Protein AF-A0A3D3WX28-F1 (afdb_monomer)

Structure (mmCIF, N/CA/C/O backbone):
data_AF-A0A3D3WX28-F1
#
_entry.id   AF-A0A3D3WX28-F1
#
loop_
_atom_site.group_PDB
_atom_site.id
_atom_site.type_symbol
_atom_site.label_atom_id
_atom_site.label_alt_id
_atom_site.label_comp_id
_atom_site.label_asym_id
_atom_site.label_entity_id
_atom_site.label_seq_id
_atom_site.pdbx_PDB_ins_code
_atom_site.Cartn_x
_atom_site.Cartn_y
_atom_site.Cartn_z
_atom_site.occupancy
_atom_site.B_iso_or_equiv
_atom_site.auth_seq_id
_atom_site.auth_comp_id
_atom_site.auth_asym_id
_atom_site.auth_atom_id
_atom_site.pdbx_PDB_model_num
ATOM 1 N N . MET A 1 1 ? -0.825 28.587 -7.730 1.00 43.47 1 MET A N 1
ATOM 2 C CA . MET A 1 1 ? -0.401 27.349 -7.041 1.00 43.47 1 MET A CA 1
ATOM 3 C C . MET A 1 1 ? -0.791 26.171 -7.926 1.00 43.47 1 MET A C 1
ATOM 5 O O . MET A 1 1 ? -1.949 25.782 -7.931 1.00 43.47 1 MET A O 1
ATOM 9 N N . THR A 1 2 ? 0.113 25.688 -8.779 1.00 40.94 2 THR A N 1
ATOM 10 C CA . THR A 1 2 ? -0.158 24.574 -9.702 1.00 40.94 2 THR A CA 1
ATOM 11 C C . THR A 1 2 ? 0.078 23.252 -8.971 1.00 40.94 2 THR A C 1
ATOM 13 O O . THR A 1 2 ? 1.202 22.932 -8.599 1.00 40.94 2 THR A O 1
ATOM 16 N N . THR A 1 3 ? -0.985 22.484 -8.718 1.00 52.50 3 THR A N 1
ATOM 17 C CA . THR A 1 3 ? -0.854 21.099 -8.240 1.00 52.50 3 THR A CA 1
ATOM 18 C C . THR A 1 3 ? -0.289 20.272 -9.395 1.00 52.50 3 THR A C 1
ATOM 20 O O . THR A 1 3 ? -0.976 20.007 -10.379 1.00 52.50 3 THR A O 1
ATOM 23 N N . ASN A 1 4 ? 0.997 19.929 -9.318 1.00 50.03 4 ASN A N 1
ATOM 24 C CA 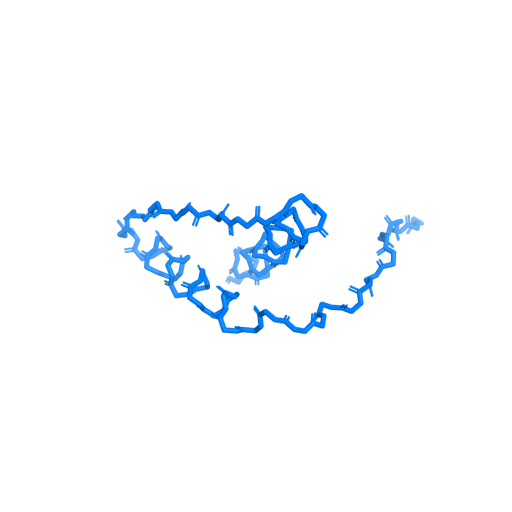. ASN A 1 4 ? 1.664 19.031 -10.256 1.00 50.03 4 ASN A CA 1
ATOM 25 C C . ASN A 1 4 ? 1.225 17.591 -9.949 1.00 50.03 4 ASN A C 1
ATOM 27 O O . ASN A 1 4 ? 1.948 16.832 -9.306 1.00 50.03 4 ASN A O 1
ATOM 31 N N . ARG A 1 5 ? -0.013 17.244 -10.319 1.00 60.78 5 ARG A N 1
ATOM 32 C CA . ARG A 1 5 ? -0.498 15.865 -10.248 1.00 60.78 5 ARG A CA 1
ATOM 33 C C . ARG A 1 5 ? 0.016 15.141 -11.496 1.00 60.78 5 ARG A C 1
ATOM 35 O O . ARG A 1 5 ? -0.339 15.570 -12.595 1.00 60.78 5 ARG A O 1
ATOM 42 N N . PRO A 1 6 ? 0.853 14.097 -11.362 1.00 54.84 6 PRO A N 1
ATOM 43 C CA . PRO A 1 6 ? 1.339 13.354 -12.518 1.00 54.84 6 PRO A CA 1
ATOM 44 C C . PRO A 1 6 ? 0.153 12.818 -13.338 1.00 54.84 6 PRO A C 1
ATOM 46 O O . PRO A 1 6 ? -0.910 12.555 -12.763 1.00 54.84 6 PRO A O 1
ATOM 49 N N . PRO A 1 7 ? 0.304 12.674 -14.668 1.00 58.62 7 PRO A N 1
ATOM 50 C CA . PRO A 1 7 ? -0.766 12.186 -15.525 1.00 58.62 7 PRO A CA 1
ATOM 51 C C . PRO A 1 7 ? -1.256 10.825 -15.020 1.00 58.62 7 PRO A C 1
ATOM 53 O O . PRO A 1 7 ? -0.469 9.903 -14.795 1.00 58.62 7 PRO A O 1
ATOM 56 N N . ILE A 1 8 ? -2.568 10.710 -14.813 1.00 63.00 8 ILE A N 1
ATOM 57 C CA . ILE A 1 8 ? -3.228 9.444 -14.498 1.00 63.00 8 ILE A CA 1
ATOM 58 C C . ILE A 1 8 ? -3.197 8.571 -15.751 1.00 63.00 8 ILE A C 1
ATOM 60 O O . ILE A 1 8 ? -4.107 8.609 -16.569 1.00 63.00 8 ILE A O 1
ATOM 64 N N . THR A 1 9 ? -2.123 7.801 -15.935 1.00 68.44 9 THR A N 1
ATOM 65 C CA . THR A 1 9 ? -2.161 6.659 -16.854 1.00 68.44 9 THR A CA 1
ATOM 66 C C . THR A 1 9 ? -3.329 5.780 -16.426 1.00 68.44 9 THR A C 1
ATOM 68 O O . THR A 1 9 ? -3.384 5.373 -15.266 1.00 68.44 9 THR A O 1
ATOM 71 N N . GLU A 1 10 ? -4.282 5.551 -17.322 1.00 67.56 10 GLU A N 1
ATOM 72 C CA . GLU A 1 10 ? -5.487 4.786 -17.022 1.00 67.56 10 GLU A CA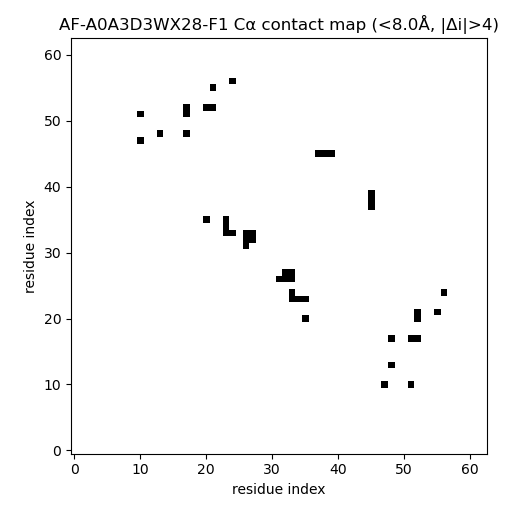 1
ATOM 73 C C . GLU A 1 10 ? -5.101 3.374 -16.555 1.00 67.56 10 GLU A C 1
ATOM 75 O O . GLU A 1 10 ? -4.268 2.702 -17.173 1.00 67.56 10 GLU A O 1
ATOM 80 N N . PHE A 1 11 ? -5.645 2.940 -15.417 1.00 75.12 11 PHE A N 1
ATOM 81 C CA . PHE A 1 11 ? -5.368 1.614 -14.875 1.00 75.12 11 PHE A CA 1
ATOM 82 C C . PHE A 1 11 ? -6.216 0.580 -15.617 1.00 75.12 11 PHE A C 1
ATOM 84 O O . PHE A 1 11 ? -7.376 0.336 -15.284 1.00 75.12 11 PHE A O 1
ATOM 91 N N . ILE A 1 12 ? -5.639 0.021 -16.680 1.00 76.44 12 ILE A N 1
ATOM 92 C CA . ILE A 1 12 ? -6.308 -0.925 -17.574 1.00 76.44 12 ILE A CA 1
ATOM 93 C C . ILE A 1 12 ? -5.950 -2.359 -17.177 1.00 76.44 12 ILE A C 1
ATOM 95 O O . ILE A 1 12 ? -4.782 -2.705 -16.995 1.00 76.44 12 ILE A O 1
ATOM 99 N N . GLY A 1 13 ? -6.973 -3.212 -17.094 1.00 79.56 13 GLY A N 1
ATOM 100 C CA . GLY A 1 13 ? -6.837 -4.568 -16.566 1.00 79.56 13 GLY A CA 1
ATOM 101 C C . GLY A 1 13 ? -6.681 -4.576 -15.043 1.00 79.56 13 GLY A C 1
ATOM 102 O O . GLY A 1 13 ? -6.607 -3.535 -14.401 1.00 79.56 13 GLY A O 1
ATOM 103 N N . ARG A 1 14 ? -6.666 -5.768 -14.441 1.00 84.25 14 ARG A N 1
ATOM 104 C CA . ARG A 1 14 ? -6.452 -5.964 -12.993 1.00 84.25 14 ARG A CA 1
ATOM 105 C C . ARG A 1 14 ? -7.537 -5.404 -12.052 1.00 84.25 14 ARG A C 1
ATOM 107 O O . ARG A 1 14 ? -7.301 -5.205 -10.861 1.00 84.25 14 ARG A O 1
ATOM 114 N N . GLN A 1 15 ? -8.742 -5.172 -12.578 1.00 86.50 15 GLN A N 1
ATOM 115 C CA . GLN A 1 15 ? -9.918 -4.736 -11.806 1.00 86.50 15 GLN A CA 1
ATOM 116 C C . GLN A 1 15 ? -10.281 -5.739 -10.702 1.00 86.50 15 GLN A C 1
ATOM 118 O O . GLN A 1 15 ? -10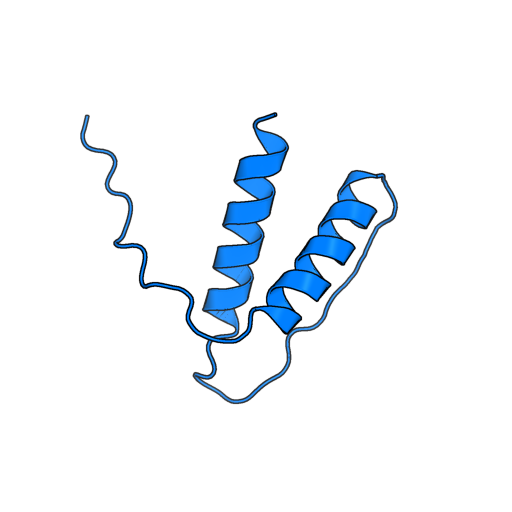.673 -5.347 -9.606 1.00 86.50 15 GLN A O 1
ATOM 123 N N . GLN A 1 16 ? -10.113 -7.036 -10.972 1.00 89.12 16 GLN A N 1
ATOM 124 C CA . GLN A 1 16 ? -10.420 -8.087 -10.009 1.00 89.12 16 GLN A CA 1
ATOM 125 C C . GLN A 1 16 ? -9.429 -8.081 -8.841 1.00 89.12 16 GLN A C 1
ATOM 127 O O . GLN A 1 16 ? -9.838 -8.115 -7.684 1.00 89.12 16 GLN A O 1
ATOM 132 N N . GLU A 1 17 ? -8.134 -7.961 -9.121 1.00 93.31 17 GLU A N 1
ATOM 133 C CA . GLU A 1 17 ? -7.093 -7.859 -8.101 1.00 93.31 17 GLU A CA 1
ATOM 134 C C . GLU A 1 17 ? -7.260 -6.590 -7.263 1.00 93.31 17 GLU A C 1
ATOM 136 O O . GLU A 1 17 ? -7.167 -6.646 -6.036 1.00 93.31 17 GLU A O 1
ATOM 141 N N . LEU A 1 18 ? -7.566 -5.456 -7.902 1.00 92.75 18 LEU A N 1
ATOM 142 C CA . LEU A 1 18 ? -7.831 -4.212 -7.185 1.00 92.75 18 LEU A CA 1
ATOM 143 C C . LEU A 1 18 ? -9.087 -4.334 -6.312 1.00 92.75 18 LEU A C 1
ATOM 145 O O . LEU A 1 18 ? -9.080 -3.857 -5.180 1.00 92.75 18 LEU A O 1
ATOM 149 N N . SER A 1 19 ? -10.133 -5.015 -6.788 1.00 92.75 19 SER A N 1
ATOM 150 C CA . SER A 1 19 ? -11.343 -5.289 -6.007 1.00 92.75 19 SER A CA 1
ATOM 151 C C . SER A 1 19 ? -11.037 -6.120 -4.757 1.00 92.75 19 SER A C 1
ATOM 153 O O . SER A 1 19 ? -11.433 -5.727 -3.661 1.00 92.75 19 SER A O 1
ATOM 155 N N . VAL A 1 20 ? -10.251 -7.195 -4.879 1.00 94.94 20 VAL A N 1
ATOM 156 C CA . VAL A 1 20 ? -9.832 -8.025 -3.733 1.00 94.94 20 VAL A CA 1
ATOM 157 C C . VAL A 1 20 ? -9.055 -7.203 -2.700 1.00 94.94 20 VAL A C 1
ATOM 159 O O . VAL A 1 20 ? -9.344 -7.267 -1.505 1.00 94.94 20 VAL A O 1
ATOM 162 N N . LEU A 1 21 ? -8.095 -6.391 -3.149 1.00 95.38 21 LEU A N 1
ATOM 163 C CA . LEU A 1 21 ? -7.324 -5.516 -2.262 1.00 95.38 21 LEU A CA 1
ATOM 164 C C . LEU A 1 21 ? -8.196 -4.437 -1.605 1.00 95.38 21 LEU A C 1
ATOM 166 O O . LEU A 1 21 ? -7.984 -4.094 -0.445 1.00 95.38 21 LEU A O 1
ATOM 170 N N . THR A 1 22 ? -9.193 -3.930 -2.328 1.00 94.81 22 THR A N 1
ATOM 171 C CA . THR A 1 22 ? -10.138 -2.925 -1.828 1.00 94.81 22 THR A CA 1
ATOM 172 C C . THR A 1 22 ? -11.033 -3.493 -0.726 1.00 94.81 22 THR A C 1
ATOM 174 O O . THR A 1 22 ? -11.245 -2.820 0.280 1.00 94.81 22 THR A O 1
ATOM 177 N N . VAL A 1 23 ? -11.489 -4.744 -0.858 1.00 95.31 23 VAL A N 1
ATOM 178 C CA . VAL A 1 23 ? -12.232 -5.445 0.204 1.00 95.31 23 VAL A CA 1
ATOM 179 C C . VAL A 1 23 ? -11.357 -5.640 1.444 1.00 95.31 23 VAL A C 1
ATOM 181 O O . VAL A 1 23 ? -11.785 -5.352 2.557 1.00 95.31 23 VAL A O 1
ATOM 184 N N . ALA A 1 24 ? -10.100 -6.057 1.268 1.00 95.62 24 ALA A N 1
ATOM 185 C CA . ALA A 1 24 ? -9.174 -6.205 2.391 1.00 95.62 24 ALA A CA 1
ATOM 186 C C . ALA A 1 24 ? -8.887 -4.862 3.095 1.00 95.62 24 ALA A C 1
ATOM 188 O O . ALA A 1 24 ? -8.718 -4.820 4.313 1.00 95.62 24 ALA A O 1
ATOM 189 N N . LEU A 1 25 ? -8.851 -3.762 2.338 1.00 94.50 25 LEU A N 1
ATOM 190 C CA . LEU A 1 25 ? -8.756 -2.410 2.882 1.00 94.50 25 LEU A CA 1
ATOM 191 C C . LEU A 1 25 ? -10.012 -2.029 3.680 1.00 94.50 25 LEU A C 1
ATOM 193 O O . LEU A 1 25 ? -9.877 -1.466 4.762 1.00 94.50 25 LEU A O 1
ATOM 197 N N . ASP A 1 26 ? -11.210 -2.348 3.185 1.00 94.25 26 ASP A N 1
ATOM 198 C CA . ASP A 1 26 ? -12.468 -2.095 3.903 1.00 94.25 26 ASP A CA 1
ATOM 199 C C . ASP A 1 26 ? -12.528 -2.842 5.242 1.00 94.25 26 ASP A C 1
ATOM 201 O O . ASP A 1 26 ? -12.929 -2.267 6.256 1.00 94.25 26 ASP A O 1
ATOM 205 N N . ASP A 1 27 ? -12.073 -4.094 5.278 1.00 94.69 27 ASP A N 1
ATOM 206 C CA . ASP A 1 27 ? -11.949 -4.863 6.520 1.00 94.69 27 ASP A CA 1
ATOM 207 C C . ASP A 1 27 ? -10.950 -4.213 7.492 1.00 94.69 27 ASP A C 1
ATOM 209 O O . ASP A 1 27 ? -11.231 -4.059 8.685 1.00 94.69 27 ASP A O 1
ATOM 213 N N . ALA A 1 28 ? -9.792 -3.782 6.977 1.00 94.62 28 ALA A N 1
ATOM 214 C CA . ALA A 1 28 ? -8.7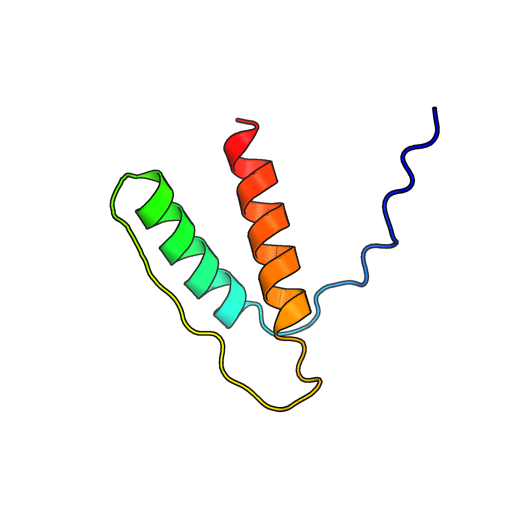62 -3.121 7.774 1.00 94.62 28 ALA A CA 1
ATOM 215 C C . ALA A 1 28 ? -9.254 -1.794 8.370 1.00 94.62 28 ALA A C 1
ATOM 217 O O . ALA A 1 28 ? -8.978 -1.507 9.536 1.00 94.62 28 ALA A O 1
ATOM 218 N N . MET A 1 29 ? -10.031 -1.014 7.612 1.00 91.44 29 MET A N 1
ATOM 219 C CA 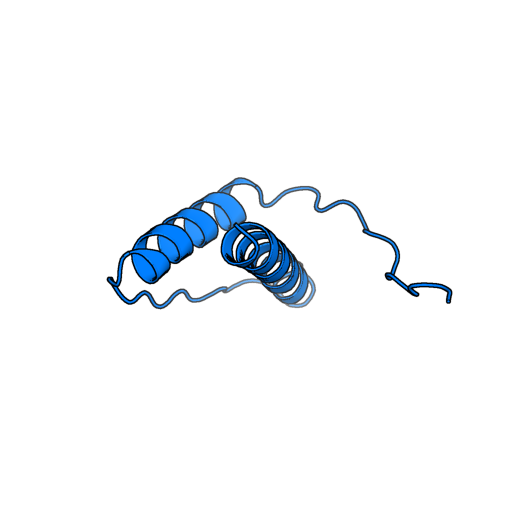. MET A 1 29 ? -10.655 0.224 8.093 1.00 91.44 29 MET A CA 1
ATOM 220 C C . MET A 1 29 ? -11.707 -0.028 9.183 1.00 91.44 29 MET A C 1
ATOM 222 O O . MET A 1 29 ? -11.901 0.822 10.047 1.00 91.44 29 MET A O 1
ATOM 226 N N . GLN A 1 30 ? -12.338 -1.205 9.199 1.00 94.12 30 GLN A N 1
ATOM 227 C CA . GLN A 1 30 ? -13.260 -1.638 10.258 1.00 94.12 30 GLN A CA 1
ATOM 228 C C . GLN A 1 30 ? -12.542 -2.208 11.498 1.00 94.12 30 GLN A C 1
ATOM 230 O O . GLN A 1 30 ? -13.181 -2.760 12.392 1.00 94.12 30 GLN A O 1
ATOM 235 N N . GLY A 1 31 ? -11.212 -2.090 11.569 1.00 95.00 31 GLY A N 1
ATOM 236 C CA . GLY A 1 31 ? -10.405 -2.579 12.687 1.00 95.00 31 GLY A CA 1
ATOM 237 C C . GLY A 1 31 ? -10.007 -4.052 12.576 1.00 95.00 31 GLY A C 1
ATOM 238 O O . GLY A 1 31 ? -9.351 -4.574 13.477 1.00 95.00 31 GLY A O 1
ATOM 239 N N . GLN A 1 32 ? -10.345 -4.731 11.476 1.00 95.56 32 GLN A N 1
ATOM 240 C CA . GLN A 1 32 ? -9.888 -6.093 11.216 1.00 95.56 32 GLN A CA 1
ATOM 241 C C . GLN A 1 32 ? -8.632 -6.066 10.346 1.00 95.56 32 GLN A C 1
ATOM 243 O O . GLN A 1 32 ? -8.718 -6.091 9.122 1.00 95.56 32 GLN A O 1
ATOM 248 N N . GLY A 1 33 ? -7.452 -6.036 10.971 1.00 92.50 33 GLY A N 1
ATOM 249 C CA . GLY A 1 33 ? -6.173 -6.017 10.254 1.00 92.50 33 GLY A CA 1
ATOM 250 C C . GLY A 1 33 ? -6.076 -7.091 9.158 1.00 92.50 33 GLY A C 1
ATOM 251 O O . GLY A 1 33 ? -6.493 -8.240 9.341 1.00 92.50 33 GLY A O 1
ATOM 252 N N . ARG A 1 34 ? -5.519 -6.711 8.005 1.00 94.88 34 ARG A N 1
ATOM 253 C CA . ARG A 1 34 ? -5.301 -7.589 6.847 1.00 94.88 34 ARG A CA 1
ATOM 254 C C . ARG A 1 34 ? -3.873 -7.438 6.331 1.00 94.88 34 ARG A C 1
ATOM 256 O O . ARG A 1 34 ? -3.288 -6.361 6.402 1.00 94.88 34 ARG A O 1
ATOM 263 N N . VAL A 1 35 ? -3.339 -8.520 5.771 1.00 93.19 35 VAL A N 1
ATOM 264 C CA . VAL A 1 35 ? -2.066 -8.542 5.038 1.00 93.19 35 VAL A CA 1
ATOM 265 C C . VAL A 1 35 ? -2.329 -9.174 3.677 1.00 93.19 35 VAL A C 1
ATOM 267 O O . VAL A 1 35 ? -2.927 -10.245 3.603 1.00 93.19 35 VAL A O 1
ATOM 270 N N . ALA A 1 36 ? -1.887 -8.517 2.607 1.00 92.38 36 ALA A N 1
ATOM 271 C CA . ALA A 1 36 ? -2.006 -9.013 1.241 1.00 92.38 36 ALA A CA 1
ATOM 272 C C . ALA A 1 36 ? -0.630 -9.046 0.566 1.00 92.38 36 ALA A C 1
ATOM 274 O O . ALA A 1 36 ? 0.189 -8.149 0.766 1.00 92.38 36 ALA A O 1
ATOM 275 N N . MET A 1 37 ? -0.388 -10.070 -0.253 1.00 92.50 37 MET A N 1
ATOM 276 C CA . MET A 1 37 ? 0.840 -10.223 -1.032 1.00 92.50 37 MET A CA 1
ATOM 277 C C . MET A 1 37 ? 0.526 -10.086 -2.520 1.00 92.50 37 MET A C 1
ATOM 279 O O . MET A 1 37 ? -0.338 -10.782 -3.046 1.00 92.50 37 MET A O 1
ATOM 283 N N . ILE A 1 38 ? 1.256 -9.205 -3.204 1.00 91.31 38 ILE A N 1
ATOM 284 C CA . ILE A 1 38 ? 1.119 -8.989 -4.646 1.00 91.31 38 ILE A CA 1
ATOM 285 C C . ILE A 1 38 ? 2.294 -9.680 -5.339 1.00 91.31 38 ILE A C 1
ATOM 287 O O . ILE A 1 38 ? 3.417 -9.173 -5.335 1.00 91.31 38 ILE A O 1
ATOM 291 N N . ALA A 1 39 ? 2.030 -10.840 -5.934 1.00 90.00 39 ALA A N 1
ATOM 292 C CA . ALA A 1 39 ? 3.001 -11.599 -6.716 1.00 90.00 39 ALA A CA 1
ATOM 293 C C . ALA A 1 39 ? 2.735 -11.445 -8.222 1.00 90.00 39 ALA A C 1
ATOM 295 O O . ALA A 1 39 ? 1.607 -11.204 -8.644 1.00 90.00 39 ALA A O 1
ATOM 296 N N . GLY A 1 40 ? 3.785 -11.563 -9.034 1.00 88.94 40 GLY A N 1
ATOM 297 C CA . GLY A 1 40 ? 3.686 -11.491 -10.491 1.00 88.94 40 GLY A CA 1
ATOM 298 C C . GLY A 1 40 ? 5.022 -11.170 -11.151 1.00 88.94 40 GLY A C 1
ATOM 299 O O . GLY A 1 40 ? 6.000 -10.821 -10.480 1.00 88.94 40 GLY A O 1
ATOM 300 N N . GLU A 1 41 ? 5.055 -11.239 -12.471 1.00 90.56 41 GLU A N 1
ATOM 301 C CA . GLU A 1 41 ? 6.243 -11.077 -13.302 1.00 90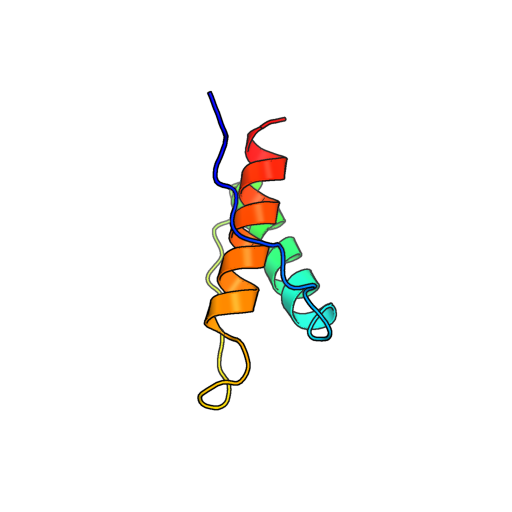.56 41 GLU A CA 1
ATOM 302 C C . GLU A 1 41 ? 6.860 -9.669 -13.165 1.00 90.56 41 GLU A C 1
ATOM 304 O O . GLU A 1 41 ? 6.168 -8.688 -12.843 1.00 90.56 41 GLU A O 1
ATOM 309 N N . PRO A 1 42 ? 8.180 -9.512 -13.365 1.00 90.25 42 PRO A N 1
ATOM 310 C CA . PRO A 1 42 ? 8.794 -8.193 -13.492 1.00 90.25 42 PRO A CA 1
ATOM 311 C C . PRO A 1 42 ? 8.067 -7.350 -14.554 1.00 90.25 42 PRO A C 1
ATOM 313 O O . PRO A 1 42 ? 7.761 -7.836 -15.635 1.00 90.25 42 PRO A O 1
ATOM 316 N N . GLY A 1 43 ? 7.749 -6.093 -14.235 1.00 86.44 43 GLY A N 1
ATOM 317 C CA . GLY A 1 43 ? 7.062 -5.188 -15.168 1.00 86.44 43 GLY A CA 1
ATOM 318 C C . GLY A 1 43 ? 5.538 -5.346 -15.279 1.00 86.44 43 GLY A C 1
ATOM 319 O O . GLY A 1 43 ? 4.906 -4.487 -15.881 1.00 86.44 43 GLY A O 1
ATOM 320 N N . ILE A 1 44 ? 4.909 -6.340 -14.636 1.00 85.62 44 ILE A N 1
ATOM 321 C CA . ILE A 1 44 ? 3.454 -6.598 -14.755 1.00 85.62 44 ILE A CA 1
ATOM 322 C C . ILE A 1 44 ? 2.540 -5.544 -14.087 1.00 85.62 44 ILE A C 1
ATOM 324 O O . ILE A 1 44 ? 1.323 -5.699 -14.041 1.00 85.62 44 ILE A O 1
ATOM 328 N N . GLY A 1 45 ? 3.113 -4.478 -13.521 1.00 88.25 45 GLY A N 1
ATOM 329 C CA . GLY A 1 45 ? 2.342 -3.403 -12.887 1.00 88.25 45 GLY A CA 1
ATOM 330 C C . GLY A 1 45 ? 2.057 -3.583 -11.391 1.00 88.25 45 GLY A C 1
ATOM 331 O O . GLY A 1 45 ? 1.160 -2.925 -10.873 1.00 88.25 45 GLY A O 1
ATOM 332 N N . LYS A 1 46 ? 2.838 -4.399 -10.662 1.00 92.56 46 LYS A N 1
ATOM 333 C CA . LYS A 1 46 ? 2.710 -4.562 -9.193 1.00 92.56 46 LYS A CA 1
ATOM 334 C C . LYS A 1 46 ? 2.740 -3.228 -8.438 1.00 92.56 46 LYS A C 1
ATOM 336 O O . LYS A 1 46 ? 1.885 -2.984 -7.602 1.00 92.56 46 LYS A O 1
ATOM 341 N N . THR A 1 47 ? 3.678 -2.341 -8.773 1.00 90.81 47 THR A N 1
ATOM 342 C CA . THR A 1 47 ? 3.750 -0.999 -8.168 1.00 90.81 47 THR A CA 1
ATOM 343 C C . THR A 1 47 ? 2.534 -0.152 -8.528 1.00 90.81 47 THR A C 1
ATOM 345 O O . THR A 1 47 ? 2.043 0.600 -7.691 1.00 90.81 47 THR A O 1
ATOM 348 N N . ARG A 1 48 ? 2.017 -0.293 -9.756 1.00 90.25 48 ARG A N 1
ATOM 349 C CA . ARG A 1 48 ? 0.864 0.485 -10.206 1.00 90.25 48 ARG A CA 1
ATOM 350 C C . ARG A 1 48 ? -0.390 0.117 -9.420 1.00 90.25 48 ARG A C 1
ATOM 352 O O . ARG A 1 48 ? -1.049 1.014 -8.916 1.00 90.25 48 ARG A O 1
ATOM 359 N N . ILE A 1 49 ? -0.671 -1.171 -9.222 1.00 91.75 49 ILE A N 1
ATOM 360 C CA . ILE A 1 49 ? -1.839 -1.589 -8.430 1.00 91.75 49 ILE A CA 1
ATOM 361 C C . ILE A 1 49 ? -1.743 -1.133 -6.961 1.00 91.75 49 ILE A C 1
ATOM 363 O O . ILE A 1 49 ? -2.755 -0.774 -6.365 1.00 91.75 49 ILE A O 1
ATOM 367 N N . THR A 1 50 ? -0.537 -1.058 -6.380 1.00 92.19 50 THR A N 1
ATOM 368 C CA . THR A 1 50 ? -0.354 -0.514 -5.019 1.00 92.19 50 THR A CA 1
ATOM 369 C C . THR A 1 50 ? -0.622 0.994 -4.960 1.00 92.19 50 THR A C 1
ATOM 371 O O . THR A 1 50 ? -1.194 1.484 -3.985 1.00 92.19 50 THR A O 1
ATOM 374 N N . GLN A 1 51 ? -0.239 1.738 -6.003 1.00 92.00 51 GLN A N 1
ATOM 375 C CA . GLN A 1 51 ? -0.547 3.167 -6.130 1.00 92.00 51 GLN A CA 1
ATOM 376 C C . GLN A 1 51 ? -2.054 3.412 -6.273 1.00 92.00 51 GLN A C 1
ATOM 378 O O . GLN A 1 51 ? -2.579 4.295 -5.598 1.00 92.00 51 GLN A O 1
ATOM 383 N N . GLU A 1 52 ? -2.757 2.606 -7.075 1.00 92.50 52 GLU A N 1
ATOM 384 C CA . GLU A 1 52 ? -4.218 2.706 -7.204 1.00 92.50 52 GLU A CA 1
ATOM 385 C C . GLU A 1 52 ? -4.924 2.414 -5.873 1.00 92.50 52 GLU A C 1
ATOM 387 O O . GLU A 1 52 ? -5.777 3.188 -5.444 1.00 92.50 52 GLU A O 1
ATOM 392 N N . LEU A 1 53 ? -4.514 1.361 -5.152 1.00 93.12 53 LEU A N 1
ATOM 393 C CA . LEU A 1 53 ? -5.051 1.061 -3.819 1.00 93.12 53 LEU A CA 1
ATOM 394 C C . LEU A 1 53 ? -4.815 2.217 -2.832 1.00 93.12 53 LEU A C 1
ATOM 396 O O . LEU A 1 53 ? -5.691 2.546 -2.033 1.00 93.12 53 LEU A O 1
ATOM 400 N N . THR A 1 54 ? -3.651 2.867 -2.909 1.00 92.75 54 THR A N 1
ATOM 401 C CA . THR A 1 54 ? -3.332 4.046 -2.088 1.00 92.75 54 THR A CA 1
ATOM 402 C C . THR A 1 54 ? -4.257 5.217 -2.419 1.00 92.75 54 THR A C 1
ATOM 404 O O . THR A 1 54 ? -4.751 5.878 -1.507 1.00 92.75 54 THR A O 1
ATOM 407 N N . ALA A 1 55 ? -4.543 5.459 -3.701 1.00 91.00 55 ALA A N 1
ATOM 408 C CA . ALA A 1 55 ? -5.483 6.496 -4.119 1.00 91.00 55 ALA A CA 1
ATOM 409 C C . ALA A 1 55 ? -6.911 6.210 -3.614 1.00 91.00 55 ALA A C 1
ATOM 411 O O . ALA A 1 55 ? -7.576 7.118 -3.110 1.00 91.00 55 ALA A O 1
ATOM 412 N N . VAL A 1 56 ? -7.358 4.947 -3.664 1.00 91.00 56 VAL A N 1
ATOM 413 C CA . VAL A 1 56 ? -8.641 4.513 -3.079 1.00 91.00 56 VAL A CA 1
ATOM 414 C C . VAL A 1 56 ? -8.670 4.769 -1.570 1.00 91.00 56 VAL A C 1
ATOM 416 O O . VAL A 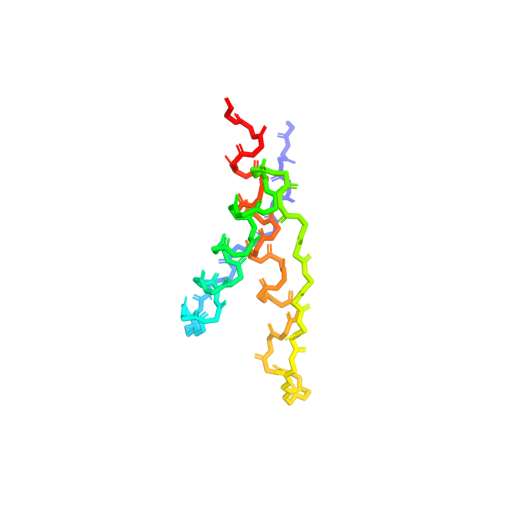1 56 ? -9.631 5.354 -1.069 1.00 91.00 56 VAL A O 1
ATOM 419 N N . ALA A 1 57 ? -7.612 4.395 -0.845 1.00 92.38 57 ALA A N 1
ATOM 420 C CA . ALA A 1 57 ? -7.509 4.623 0.596 1.00 92.38 57 ALA A CA 1
ATOM 421 C C . ALA A 1 57 ? -7.562 6.117 0.954 1.00 92.38 57 ALA A C 1
ATOM 423 O O . ALA A 1 57 ? -8.304 6.509 1.852 1.00 92.38 57 ALA A O 1
ATOM 424 N N . GLN A 1 58 ? -6.840 6.966 0.217 1.00 91.56 58 GLN A N 1
ATOM 425 C CA . GLN A 1 58 ? -6.862 8.419 0.411 1.00 91.56 58 GLN A CA 1
ATOM 426 C C . GLN A 1 58 ? -8.252 9.017 0.157 1.00 91.56 58 GLN A C 1
ATOM 428 O O . GLN A 1 58 ? -8.713 9.848 0.937 1.00 91.56 58 GLN A O 1
ATOM 433 N N . GLY A 1 59 ? -8.950 8.567 -0.891 1.00 88.62 59 GLY A N 1
ATOM 434 C CA . GLY A 1 59 ? -10.319 9.005 -1.179 1.00 88.62 59 GLY A CA 1
ATOM 435 C C . GLY A 1 59 ? -11.337 8.594 -0.109 1.00 88.62 59 GLY A C 1
ATOM 436 O O . GLY A 1 59 ? -12.346 9.273 0.068 1.00 88.62 59 GLY A O 1
ATOM 437 N N . ARG A 1 60 ? -11.074 7.503 0.620 1.00 85.06 60 ARG A N 1
ATOM 438 C CA . ARG A 1 60 ? -11.923 7.014 1.717 1.00 85.06 60 ARG A CA 1
ATOM 439 C C . ARG A 1 60 ? -11.612 7.678 3.055 1.00 85.06 60 ARG A C 1
ATOM 441 O O . ARG A 1 60 ? -12.540 7.967 3.793 1.00 85.06 60 ARG A O 1
ATOM 448 N N . ALA A 1 61 ? -10.339 7.946 3.345 1.00 76.50 61 ALA A N 1
ATOM 449 C CA . ALA A 1 61 ? -9.908 8.625 4.569 1.00 76.50 61 ALA A CA 1
ATOM 450 C C . ALA A 1 61 ? -10.293 10.117 4.612 1.00 76.50 61 ALA A C 1
ATOM 452 O O . ALA A 1 61 ? -10.293 10.719 5.679 1.00 76.50 61 ALA A O 1
ATOM 453 N N . GLY A 1 62 ? -10.593 10.722 3.458 1.00 65.38 62 GLY A N 1
ATOM 454 C CA . GLY A 1 62 ? -11.096 12.095 3.357 1.00 65.38 62 GLY A CA 1
ATOM 455 C C . GLY A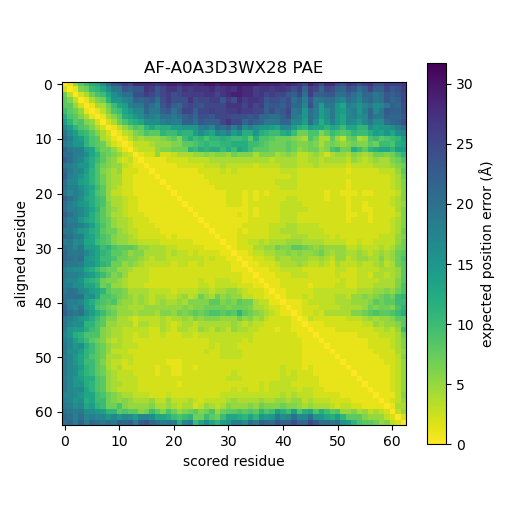 1 62 ? -12.617 12.248 3.509 1.00 65.38 62 GLY A C 1
ATOM 456 O O . GLY A 1 62 ? -13.129 13.321 3.192 1.00 65.38 62 GLY A O 1
ATOM 457 N N . ARG A 1 63 ? -13.338 11.198 3.923 1.00 54.38 63 ARG A N 1
ATOM 458 C CA . ARG A 1 63 ? -14.770 11.215 4.265 1.00 54.38 63 ARG A CA 1
ATOM 459 C C . ARG A 1 63 ? -14.959 11.054 5.765 1.00 54.38 63 ARG A C 1
ATOM 461 O O . ARG A 1 63 ? -15.949 11.628 6.262 1.00 54.38 63 ARG A O 1
#

Mean predicted aligned error: 7.11 Å

Radius of gyration: 13.32 Å; Cα contacts (8 Å, |Δi|>4): 23; chains: 1; bounding box: 24×39×30 Å

Secondary structure (DSSP, 8-state):
----PPP-----S-HHHHHHHHHHHHHHHTT----------TTSSHHHHHHHHHHHHHHHHT-

Nearest PDB structures (foldseek):
  4i5s-assembly1_A  TM=5.574E-01  e=5.209E+00  Streptococcus mutans UA159

Sequence (63 aa):
MTTNRPPITEFIGRQQELSVLTVALDDAMQGQGRVAMIAGEPGIGKTRITQELTAVAQGRAGR

pLDDT: mean 84.14, std 14.52, range [40.94, 95.62]

Foldseek 3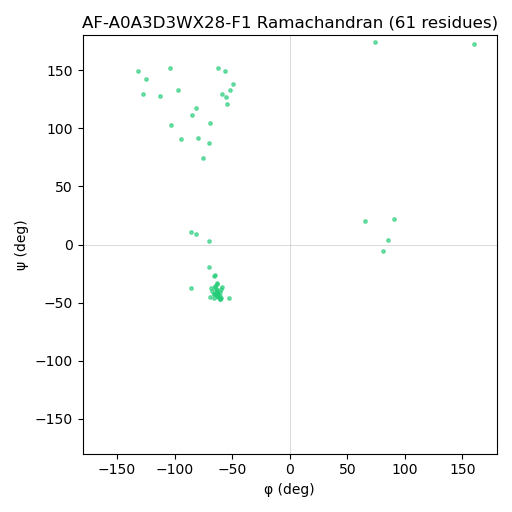Di:
DDDPDDDPPDPPDPPVVLVVLLVQVVCVVVVNHDDDDDDDDPPPCSVVSVVVNVVVNVVVVVD

Solvent-accessible surface area (backbone atoms only — not comparable to full-atom values): 4236 Å² total; per-residue (Å²): 136,83,84,86,69,76,83,79,72,78,86,76,71,64,62,66,61,51,48,55,53,48,53,45,47,54,41,32,74,72,70,46,81,69,86,86,84,90,82,80,64,91,86,74,42,69,70,55,55,54,52,52,53,49,52,54,50,54,65,56,74,76,109